Protein AF-L9YA15-F1 (afdb_monomer)

pLDDT: mean 85.94, std 14.83, range [35.97, 97.94]

InterPro domains:
  IPR006015 Universal stress protein A family [PR01438] (73-85)
  IPR006015 Universal stress protein A family [PR01438] (91-113)
  IPR006016 UspA [PF00582] (3-113)
  IPR014729 Rossmann-like alpha/beta/alpha sandwich fold [G3DSA:3.40.50.620] (1-114)

Structure (mmCIF, N/CA/C/O backbone):
data_AF-L9YA15-F1
#
_entry.id   AF-L9YA15-F1
#
loop_
_atom_site.group_PDB
_atom_site.id
_atom_site.type_symbol
_atom_site.label_atom_id
_atom_site.label_alt_id
_atom_site.label_comp_id
_atom_site.label_asym_id
_atom_site.label_entity_id
_atom_site.label_seq_id
_atom_site.pdbx_PDB_ins_code
_atom_site.Cartn_x
_atom_site.Cartn_y
_atom_site.Cartn_z
_atom_site.occupancy
_atom_site.B_iso_or_equiv
_atom_site.auth_seq_id
_atom_site.auth_comp_id
_atom_site.auth_asym_id
_atom_site.auth_atom_id
_atom_site.pdbx_PDB_model_num
ATOM 1 N N . ALA A 1 1 ? -8.034 5.013 12.949 1.00 58.28 1 ALA A N 1
ATOM 2 C CA . ALA A 1 1 ? -6.860 4.541 13.696 1.00 58.28 1 ALA A CA 1
ATOM 3 C C . ALA A 1 1 ? -6.823 5.054 15.133 1.00 58.28 1 ALA A C 1
ATOM 5 O O . ALA A 1 1 ? -6.941 4.240 16.035 1.00 58.28 1 ALA A O 1
ATOM 6 N N . SER A 1 2 ? -6.806 6.370 15.380 1.00 53.69 2 SER A N 1
ATOM 7 C CA . SER A 1 2 ? -6.802 6.918 16.755 1.00 53.69 2 SER A CA 1
ATOM 8 C C . SER A 1 2 ? -8.020 6.535 17.617 1.00 53.69 2 SER A C 1
ATOM 10 O O . SER A 1 2 ? -7.911 6.454 18.832 1.00 53.69 2 SER A O 1
ATOM 12 N N . ARG A 1 3 ? -9.178 6.243 17.003 1.00 59.00 3 ARG A N 1
ATOM 13 C CA . ARG A 1 3 ? -10.383 5.727 17.690 1.00 59.00 3 ARG A CA 1
ATOM 14 C C . ARG A 1 3 ? -10.371 4.222 18.001 1.00 59.00 3 ARG A C 1
ATOM 16 O O . ARG A 1 3 ? -11.274 3.775 18.695 1.00 59.00 3 ARG A O 1
ATOM 23 N N . LEU A 1 4 ? -9.431 3.458 17.441 1.00 60.81 4 LEU A N 1
ATOM 24 C CA . LEU A 1 4 ? -9.414 1.987 17.482 1.00 60.81 4 LEU A CA 1
ATOM 25 C C . LEU A 1 4 ? -8.085 1.417 18.010 1.00 60.81 4 LEU A C 1
ATOM 27 O O . LEU A 1 4 ? -7.860 0.226 17.860 1.00 60.81 4 LEU A O 1
ATOM 31 N N . GLU A 1 5 ? -7.192 2.256 18.553 1.00 68.56 5 GLU A N 1
ATOM 32 C CA . GLU A 1 5 ? -5.829 1.862 18.973 1.00 68.56 5 GLU A CA 1
ATOM 33 C C . GLU A 1 5 ? -5.044 1.075 17.900 1.00 68.56 5 GLU A C 1
ATOM 35 O O . GLU A 1 5 ? -4.184 0.260 18.208 1.00 68.56 5 GLU A O 1
ATOM 40 N N . SER A 1 6 ? -5.331 1.316 16.616 1.00 74.81 6 SER A N 1
ATOM 41 C CA . SER A 1 6 ? -4.758 0.536 15.514 1.00 74.81 6 SER A CA 1
ATOM 42 C C . SER A 1 6 ? -3.448 1.145 15.005 1.00 74.81 6 SER A C 1
ATOM 44 O O . SER A 1 6 ? -3.380 2.360 14.782 1.00 74.81 6 SER A O 1
ATOM 46 N N . SER A 1 7 ? -2.455 0.309 14.710 1.00 86.19 7 SER A N 1
ATOM 47 C CA . SER A 1 7 ? -1.277 0.683 13.919 1.00 86.19 7 SER A CA 1
ATOM 48 C C . SER A 1 7 ? -1.600 0.688 12.421 1.00 86.19 7 SER A C 1
ATOM 50 O O . SER A 1 7 ? -2.471 -0.043 11.952 1.00 86.19 7 SER A O 1
ATOM 52 N N . ILE A 1 8 ? -0.913 1.534 11.651 1.00 94.25 8 ILE A N 1
ATOM 53 C CA . ILE A 1 8 ? -0.943 1.492 10.184 1.00 94.25 8 ILE A CA 1
ATOM 54 C C . ILE A 1 8 ? 0.397 0.961 9.689 1.00 94.25 8 ILE A C 1
ATOM 56 O O . ILE A 1 8 ? 1.443 1.464 10.092 1.00 94.25 8 ILE A O 1
ATOM 60 N N . HIS A 1 9 ? 0.352 -0.002 8.773 1.00 96.31 9 HIS A N 1
ATOM 61 C CA . HIS A 1 9 ? 1.513 -0.459 8.018 1.00 96.31 9 HIS A CA 1
ATOM 62 C C . HIS A 1 9 ? 1.457 0.157 6.620 1.00 96.31 9 HIS A C 1
ATOM 64 O O . HIS A 1 9 ? 0.576 -0.165 5.823 1.00 96.31 9 HIS A O 1
ATOM 70 N N . ALA A 1 10 ? 2.375 1.075 6.322 1.00 97.06 10 ALA A N 1
ATOM 71 C CA . ALA A 1 10 ? 2.565 1.599 4.978 1.00 97.06 10 ALA A CA 1
ATOM 72 C C . ALA A 1 10 ? 3.540 0.690 4.217 1.00 97.06 10 ALA A C 1
ATOM 74 O O . ALA A 1 10 ? 4.667 0.470 4.659 1.00 97.06 10 ALA A O 1
ATOM 75 N N . LEU A 1 11 ? 3.111 0.175 3.066 1.00 97.62 11 LEU A N 1
ATOM 76 C CA . LEU A 1 11 ? 3.886 -0.762 2.257 1.00 97.62 11 LEU A CA 1
ATOM 77 C C . LEU A 1 11 ? 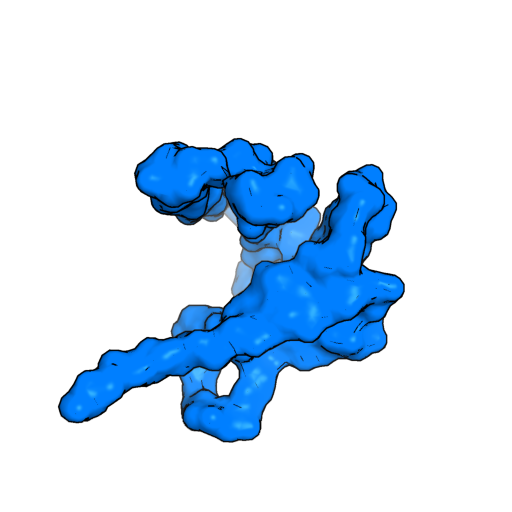4.187 -0.162 0.882 1.00 97.62 11 LEU A C 1
ATOM 79 O O . LEU A 1 11 ? 3.284 0.340 0.210 1.00 97.62 11 LEU A O 1
ATOM 83 N N . TYR A 1 12 ? 5.443 -0.251 0.446 1.00 96.69 12 TYR A N 1
ATOM 84 C CA . TYR A 1 12 ? 5.860 0.0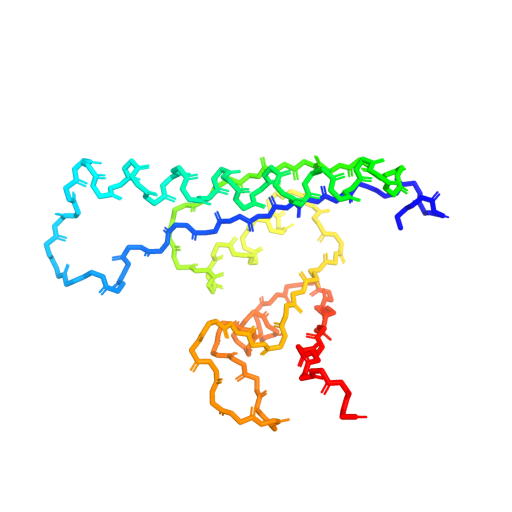99 -0.910 1.00 96.69 12 TYR A CA 1
ATOM 85 C C . TYR A 1 12 ? 6.532 -1.100 -1.582 1.00 96.69 12 TYR A C 1
ATOM 87 O O . TYR A 1 12 ? 7.537 -1.609 -1.093 1.00 96.69 12 TYR A O 1
ATOM 95 N N . SER A 1 13 ? 5.986 -1.538 -2.717 1.00 95.19 13 SER A N 1
ATOM 96 C CA . SER A 1 13 ? 6.569 -2.606 -3.533 1.00 95.19 13 SER A CA 1
ATOM 97 C C . SER A 1 13 ? 7.482 -2.011 -4.608 1.00 95.19 13 SER A C 1
ATOM 99 O O . SER A 1 13 ? 7.085 -1.137 -5.384 1.00 95.19 13 SER A O 1
ATOM 101 N N . ILE A 1 14 ? 8.723 -2.490 -4.632 1.00 93.44 14 ILE A N 1
ATOM 102 C CA . ILE A 1 14 ? 9.708 -2.250 -5.678 1.00 93.44 14 ILE A CA 1
ATOM 103 C C . ILE A 1 14 ? 9.523 -3.359 -6.711 1.00 93.44 14 ILE A C 1
ATOM 105 O O . ILE A 1 14 ? 10.045 -4.466 -6.573 1.00 93.44 14 ILE A O 1
ATOM 109 N N . ASP A 1 15 ? 8.718 -3.059 -7.725 1.00 88.88 15 ASP A N 1
ATOM 110 C CA . ASP A 1 15 ? 8.449 -3.975 -8.826 1.00 88.88 15 ASP A CA 1
ATOM 111 C C . ASP A 1 15 ? 9.418 -3.711 -9.981 1.00 88.88 15 ASP A C 1
ATOM 113 O O . ASP A 1 15 ? 9.330 -2.686 -10.664 1.00 88.88 15 ASP A O 1
ATOM 117 N N . THR A 1 16 ? 10.356 -4.634 -10.177 1.00 80.56 16 THR A N 1
ATOM 118 C CA . THR A 1 16 ? 11.329 -4.609 -11.275 1.00 80.56 16 THR A CA 1
ATOM 119 C C . THR A 1 16 ? 10.888 -5.444 -12.473 1.00 80.56 16 THR A C 1
ATOM 121 O O . THR A 1 16 ? 11.551 -5.389 -13.498 1.00 80.56 16 THR A O 1
ATOM 124 N N . ALA A 1 17 ? 9.758 -6.160 -12.399 1.00 75.62 17 ALA A N 1
ATOM 125 C CA . ALA A 1 17 ? 9.229 -6.931 -13.526 1.00 75.62 17 ALA A CA 1
ATOM 126 C C . ALA A 1 17 ? 8.886 -6.103 -14.786 1.00 75.62 17 ALA A C 1
ATOM 128 O O . ALA A 1 17 ? 8.888 -6.675 -15.872 1.00 75.62 17 ALA A O 1
ATOM 129 N N . PRO A 1 18 ? 8.570 -4.791 -14.701 1.00 67.19 18 PRO A N 1
ATOM 130 C CA . PRO A 1 18 ? 8.410 -3.946 -15.887 1.00 67.19 18 PRO A CA 1
ATOM 131 C C . PRO A 1 18 ? 9.720 -3.615 -16.611 1.00 67.19 18 PRO A C 1
ATOM 133 O O . PRO A 1 18 ? 9.677 -2.984 -17.665 1.00 67.19 18 PRO A O 1
ATOM 136 N N . LEU A 1 19 ? 10.866 -3.952 -16.023 1.00 65.56 19 LEU A N 1
ATOM 137 C CA . LEU A 1 19 ? 12.154 -3.894 -16.695 1.00 65.56 19 LEU A CA 1
ATOM 138 C C . LEU A 1 19 ? 12.276 -5.202 -17.488 1.00 65.56 19 LEU A C 1
ATOM 140 O O . LE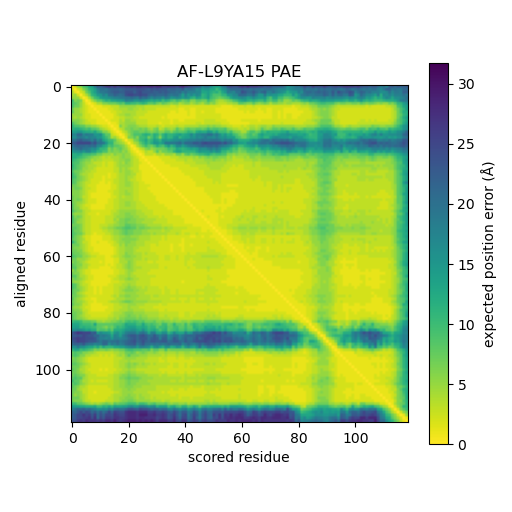U A 1 19 ? 11.92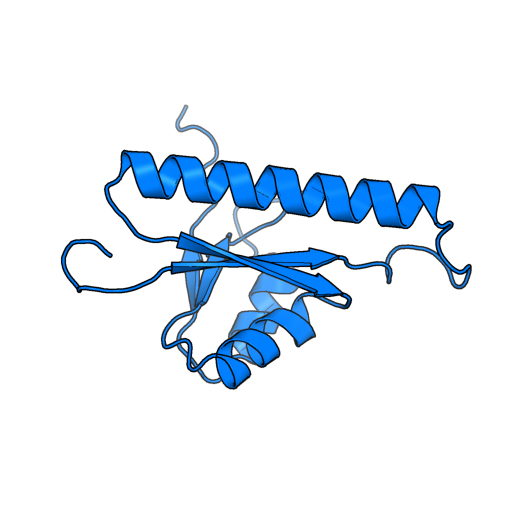1 -6.258 -16.967 1.00 65.56 19 LEU A O 1
ATOM 144 N N . ASP A 1 20 ? 12.703 -5.134 -18.750 1.00 62.72 20 ASP A N 1
ATOM 145 C CA . ASP A 1 20 ? 12.959 -6.329 -19.569 1.00 62.72 20 ASP A CA 1
ATOM 146 C C . ASP A 1 20 ? 13.936 -7.294 -18.848 1.00 62.72 20 ASP A C 1
ATOM 148 O O . ASP A 1 20 ? 14.507 -6.931 -17.824 1.00 62.72 20 ASP A O 1
ATOM 152 N N . ASP A 1 21 ? 14.172 -8.508 -19.371 1.00 62.62 21 ASP A N 1
ATOM 153 C CA . ASP A 1 21 ? 15.014 -9.587 -18.777 1.00 62.62 21 ASP A CA 1
ATOM 154 C C . ASP A 1 21 ? 16.481 -9.199 -18.414 1.00 62.62 21 ASP A C 1
ATOM 156 O O . ASP A 1 21 ? 17.303 -10.037 -18.028 1.00 62.62 21 ASP A O 1
ATOM 160 N N . GLU A 1 22 ? 16.841 -7.924 -18.531 1.00 69.75 22 GLU A N 1
ATOM 161 C CA . GLU A 1 22 ? 18.065 -7.334 -18.023 1.00 69.75 22 GLU A CA 1
ATOM 162 C C . GLU A 1 22 ? 17.971 -7.081 -16.515 1.00 69.75 22 GLU A C 1
ATOM 164 O O . GLU A 1 22 ? 17.016 -6.507 -15.987 1.00 69.75 22 GLU A O 1
ATOM 169 N N . ARG A 1 23 ? 19.020 -7.479 -15.790 1.00 73.62 23 ARG A N 1
ATOM 170 C CA . ARG A 1 23 ? 19.124 -7.121 -14.374 1.00 73.62 23 ARG A CA 1
ATOM 171 C C . ARG A 1 23 ? 19.161 -5.594 -14.263 1.00 73.62 23 ARG A C 1
ATOM 173 O O . ARG A 1 23 ? 19.995 -4.988 -14.941 1.00 73.62 23 ARG A O 1
ATOM 180 N N . PRO A 1 24 ? 18.326 -4.980 -13.409 1.00 78.50 24 PRO A N 1
ATOM 181 C CA . PRO A 1 24 ? 18.424 -3.553 -13.155 1.00 78.50 24 PRO A CA 1
ATOM 182 C C . PRO A 1 24 ? 19.832 -3.206 -12.677 1.00 78.50 24 PRO A C 1
ATOM 184 O O . PRO A 1 24 ? 20.448 -3.966 -11.929 1.00 78.50 24 PRO A O 1
ATOM 187 N N . THR A 1 25 ? 20.336 -2.059 -13.123 1.00 85.88 25 THR A N 1
ATOM 188 C CA . THR A 1 25 ? 21.593 -1.518 -12.610 1.00 85.88 25 THR A CA 1
ATOM 189 C C . THR A 1 25 ? 21.443 -1.143 -11.139 1.00 85.88 25 THR A C 1
ATOM 191 O O . THR A 1 25 ? 20.346 -0.796 -10.693 1.00 85.88 25 THR A O 1
ATOM 194 N N . ASP A 1 26 ? 22.553 -1.159 -10.402 1.00 87.44 26 ASP A N 1
ATOM 195 C CA . ASP A 1 26 ? 22.575 -0.761 -8.989 1.00 87.44 26 ASP A CA 1
ATOM 196 C C . ASP A 1 26 ? 22.018 0.665 -8.812 1.00 87.44 26 ASP A C 1
ATOM 198 O O . ASP A 1 26 ? 21.113 0.870 -8.010 1.00 87.44 26 ASP A O 1
ATOM 202 N N . ASP A 1 27 ? 22.422 1.614 -9.667 1.00 88.81 27 ASP A N 1
ATOM 203 C CA . ASP A 1 27 ? 21.896 2.991 -9.667 1.00 88.81 27 ASP A CA 1
ATOM 204 C C . ASP A 1 27 ? 20.364 3.059 -9.838 1.00 88.81 27 ASP A C 1
ATOM 206 O O . ASP A 1 27 ? 19.690 3.913 -9.256 1.00 88.81 27 ASP A O 1
ATOM 210 N N . LEU A 1 28 ? 19.786 2.174 -10.662 1.00 87.25 28 LEU A N 1
ATOM 211 C CA . LEU A 1 28 ? 18.339 2.128 -10.876 1.00 87.25 28 LEU A CA 1
ATOM 212 C C . LEU A 1 28 ? 17.623 1.551 -9.653 1.00 87.25 28 LEU A C 1
ATOM 214 O O . LEU A 1 28 ? 16.571 2.064 -9.268 1.00 87.25 28 LEU A O 1
ATOM 218 N N . LEU A 1 29 ? 18.183 0.505 -9.042 1.00 87.44 29 LEU A N 1
ATOM 219 C CA . LEU A 1 29 ? 17.661 -0.062 -7.800 1.00 87.44 29 LEU A CA 1
ATOM 220 C C . LEU A 1 29 ? 17.690 0.971 -6.672 1.00 87.44 29 LEU A C 1
ATOM 222 O O . LEU A 1 29 ? 16.656 1.200 -6.046 1.00 87.44 29 LEU A O 1
ATOM 226 N N . GLU A 1 30 ? 18.814 1.665 -6.486 1.00 90.94 30 GLU A N 1
ATOM 227 C CA . GLU A 1 30 ? 18.950 2.741 -5.500 1.00 90.94 30 GLU A CA 1
ATOM 228 C C . GLU A 1 30 ? 17.907 3.847 -5.724 1.00 90.94 30 GLU A C 1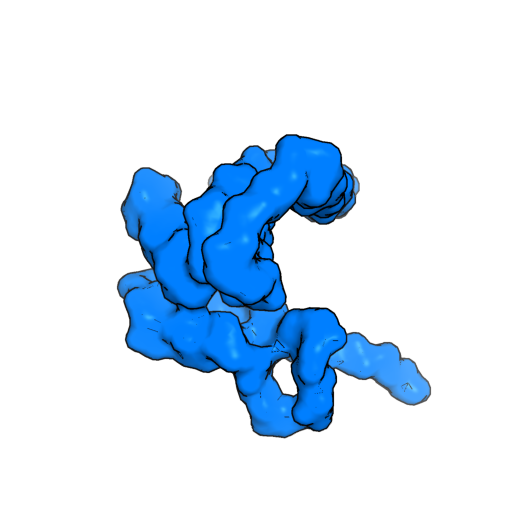
ATOM 230 O O . GLU A 1 30 ? 17.259 4.305 -4.780 1.00 90.94 30 GLU A O 1
ATOM 235 N N . ALA A 1 31 ? 17.669 4.245 -6.978 1.00 91.75 31 ALA A N 1
ATOM 236 C CA . ALA A 1 31 ? 16.648 5.238 -7.301 1.00 91.75 31 ALA A CA 1
ATOM 237 C C . ALA A 1 31 ? 15.220 4.759 -6.968 1.00 91.75 31 ALA A C 1
ATOM 239 O O . ALA A 1 31 ? 14.389 5.548 -6.502 1.00 91.75 31 ALA A O 1
ATOM 240 N N . LEU A 1 32 ? 14.908 3.478 -7.196 1.00 91.88 32 LEU A N 1
ATOM 241 C CA . LEU A 1 32 ? 13.609 2.892 -6.850 1.00 91.88 32 LEU A CA 1
ATOM 242 C C . LEU A 1 32 ? 13.414 2.780 -5.333 1.00 91.88 32 LEU A C 1
ATOM 244 O O . LEU A 1 32 ? 12.329 3.095 -4.836 1.00 91.88 32 LEU A O 1
ATOM 248 N N . GLU A 1 33 ? 14.455 2.382 -4.603 1.00 91.75 33 GLU A N 1
ATOM 249 C CA . GLU A 1 33 ? 14.465 2.334 -3.139 1.00 91.75 33 GLU A CA 1
ATOM 250 C C . GLU A 1 33 ? 14.273 3.725 -2.536 1.00 91.75 33 GLU A C 1
ATOM 252 O O . GLU A 1 33 ? 13.407 3.918 -1.678 1.00 91.75 33 GLU A O 1
ATOM 257 N N . GLN A 1 34 ? 15.013 4.717 -3.034 1.00 95.25 34 GLN A N 1
ATOM 258 C CA . GLN A 1 34 ? 14.905 6.102 -2.589 1.00 95.25 34 GLN A CA 1
ATOM 259 C C . GLN A 1 34 ? 13.494 6.655 -2.825 1.00 95.25 34 GLN A C 1
ATOM 261 O O . GLN A 1 34 ? 12.904 7.264 -1.931 1.00 95.25 34 GLN A O 1
ATOM 266 N N . ARG A 1 35 ? 12.894 6.363 -3.984 1.00 94.75 35 ARG A N 1
ATOM 267 C CA . ARG A 1 35 ? 11.501 6.725 -4.273 1.00 94.75 35 ARG A CA 1
ATOM 268 C C . ARG A 1 35 ? 10.516 6.068 -3.302 1.00 94.75 35 ARG A C 1
ATOM 270 O O . ARG A 1 35 ? 9.556 6.710 -2.873 1.00 94.75 35 ARG A O 1
ATOM 277 N N . GLY A 1 36 ? 10.729 4.794 -2.975 1.00 95.56 36 GLY A N 1
ATOM 278 C CA . GLY A 1 36 ? 9.919 4.078 -1.992 1.00 95.56 36 GLY A CA 1
ATOM 279 C C . GLY A 1 36 ? 10.014 4.713 -0.608 1.00 95.56 36 GLY A C 1
ATOM 280 O O . GLY A 1 36 ? 8.992 4.959 0.031 1.00 95.56 36 GLY A O 1
ATOM 281 N N . LYS A 1 37 ? 11.229 5.066 -0.183 1.00 96.06 37 LYS A N 1
ATOM 282 C CA . LYS A 1 37 ? 11.481 5.754 1.085 1.00 96.06 37 LYS A CA 1
ATOM 283 C C . LYS A 1 37 ? 10.765 7.101 1.160 1.00 96.06 37 LYS A C 1
ATOM 285 O O . LYS A 1 37 ? 10.050 7.347 2.124 1.00 96.06 37 LYS A O 1
ATOM 290 N N . GLU A 1 38 ? 10.876 7.929 0.124 1.00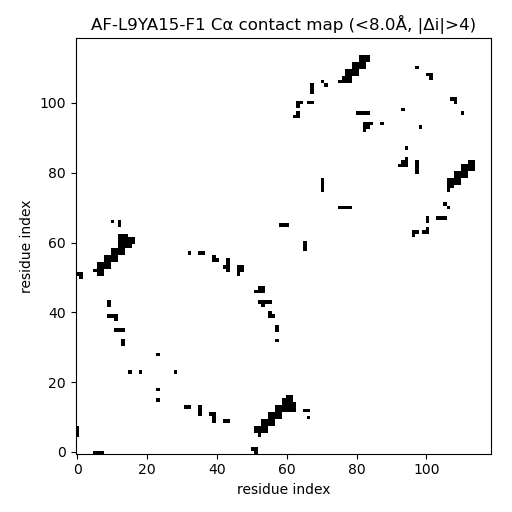 97.62 38 GLU A N 1
ATOM 291 C CA . GLU A 1 38 ? 10.185 9.225 0.056 1.00 97.62 38 GLU A CA 1
ATOM 292 C C . GLU A 1 38 ? 8.662 9.078 0.138 1.00 97.62 38 GLU A C 1
ATOM 294 O O . GLU A 1 38 ? 7.994 9.840 0.840 1.00 97.62 38 GLU A O 1
ATOM 299 N N . ALA A 1 39 ? 8.100 8.077 -0.546 1.00 95.62 39 ALA A N 1
ATOM 300 C CA . ALA A 1 39 ? 6.671 7.795 -0.478 1.00 95.62 39 ALA A CA 1
ATOM 301 C C . ALA A 1 39 ? 6.239 7.376 0.938 1.00 95.62 39 ALA A C 1
ATOM 303 O O . ALA A 1 39 ? 5.223 7.864 1.438 1.00 95.62 39 ALA A O 1
ATOM 304 N N . LEU A 1 40 ? 7.006 6.503 1.595 1.00 97.31 40 LEU A N 1
ATOM 305 C CA . LEU A 1 40 ? 6.726 6.049 2.959 1.00 97.31 40 LEU A CA 1
ATOM 306 C C . LEU A 1 40 ? 6.860 7.184 3.980 1.00 97.31 40 LEU A C 1
ATOM 308 O O . LEU A 1 40 ? 5.994 7.321 4.843 1.00 97.31 40 LEU A O 1
ATOM 312 N N . ASP A 1 41 ? 7.886 8.024 3.859 1.00 97.19 41 ASP A N 1
ATOM 313 C CA . ASP A 1 41 ? 8.095 9.174 4.743 1.00 97.19 41 ASP A CA 1
ATOM 314 C C . ASP A 1 41 ? 6.953 10.193 4.608 1.00 97.19 41 ASP A C 1
ATOM 316 O O . ASP A 1 41 ? 6.450 10.698 5.612 1.00 97.19 41 ASP A O 1
ATOM 320 N N . ALA A 1 42 ? 6.444 10.419 3.392 1.00 96.00 42 ALA A N 1
ATOM 321 C CA . ALA A 1 42 ? 5.268 11.262 3.182 1.00 96.00 42 ALA A CA 1
ATOM 322 C C . ALA A 1 42 ? 4.001 10.701 3.860 1.00 96.00 42 ALA A C 1
ATOM 324 O O . ALA A 1 42 ? 3.189 11.466 4.386 1.00 96.00 42 ALA A O 1
ATOM 325 N N . VAL A 1 43 ? 3.808 9.376 3.861 1.00 95.31 43 VAL A N 1
ATOM 326 C CA . VAL A 1 43 ? 2.674 8.733 4.550 1.00 95.31 43 VAL A CA 1
ATOM 327 C C . VAL A 1 43 ? 2.843 8.805 6.067 1.00 95.31 43 VAL A C 1
ATOM 329 O O . VAL A 1 43 ? 1.875 9.106 6.765 1.00 95.31 43 VAL A O 1
ATOM 332 N N . ARG A 1 44 ? 4.061 8.589 6.578 1.00 95.12 44 ARG A N 1
ATOM 333 C CA . ARG A 1 44 ? 4.375 8.719 8.007 1.00 95.12 44 ARG A CA 1
ATOM 334 C C . ARG A 1 44 ? 4.111 10.130 8.516 1.00 95.12 44 ARG A C 1
ATOM 336 O O . ARG A 1 44 ? 3.379 10.263 9.488 1.00 95.12 44 ARG A O 1
ATOM 343 N N . GLY A 1 45 ? 4.583 11.160 7.811 1.00 95.19 45 GLY A N 1
ATOM 344 C CA . GLY A 1 45 ? 4.329 12.556 8.186 1.00 95.19 45 GLY A CA 1
ATOM 345 C C . GLY A 1 45 ? 2.833 12.881 8.280 1.00 95.19 45 GLY A C 1
ATOM 346 O O . GLY A 1 45 ? 2.377 13.443 9.269 1.00 95.19 45 GLY A O 1
ATOM 347 N N . ARG A 1 46 ? 2.024 12.416 7.315 1.00 93.75 46 ARG A N 1
ATOM 348 C CA . ARG A 1 46 ? 0.554 12.562 7.385 1.00 93.75 46 ARG A CA 1
ATOM 349 C C . ARG A 1 46 ? -0.065 11.807 8.564 1.00 93.75 46 ARG A C 1
ATOM 351 O O . ARG A 1 46 ? -1.076 12.244 9.108 1.00 93.75 46 ARG A O 1
ATOM 358 N N . GLY A 1 47 ? 0.497 10.653 8.916 1.00 91.56 47 GLY A N 1
ATOM 359 C CA . GLY A 1 47 ? 0.100 9.887 10.094 1.00 91.56 47 GLY A CA 1
ATOM 360 C C . GLY A 1 47 ? 0.385 10.642 11.388 1.00 91.56 47 GLY A C 1
ATOM 361 O O . GLY A 1 47 ? -0.508 10.765 12.222 1.00 91.56 47 GLY A O 1
ATOM 362 N N . GLU A 1 48 ? 1.586 11.205 11.516 1.00 90.56 48 GLU A N 1
ATOM 363 C CA . GLU A 1 48 ? 2.010 12.024 12.656 1.00 90.56 48 GLU A CA 1
ATOM 364 C C . GLU A 1 48 ? 1.111 13.251 12.838 1.00 90.56 48 GLU A C 1
ATOM 366 O O . GLU A 1 48 ? 0.580 13.455 13.932 1.00 90.56 48 GLU A O 1
ATOM 371 N N . ASP A 1 49 ? 0.839 13.992 11.759 1.00 93.06 49 ASP A N 1
ATOM 372 C CA . ASP A 1 49 ? -0.081 15.140 11.762 1.00 93.06 49 ASP A CA 1
ATOM 373 C C . ASP A 1 49 ? -1.498 14.753 12.228 1.00 93.06 49 ASP A C 1
ATOM 375 O O . ASP A 1 49 ? -2.212 15.547 12.845 1.00 93.06 49 ASP A O 1
ATOM 379 N N . ALA A 1 50 ? -1.913 13.513 11.953 1.00 89.94 50 ALA A N 1
ATOM 380 C CA . ALA A 1 50 ? -3.199 12.958 12.361 1.00 89.94 50 ALA A CA 1
ATOM 381 C C . ALA A 1 50 ? -3.172 12.261 13.740 1.00 89.94 50 ALA A C 1
ATOM 383 O O . ALA A 1 50 ? -4.207 11.748 14.181 1.00 89.94 50 ALA A O 1
ATOM 384 N N . GLY A 1 51 ? -2.020 12.212 14.420 1.00 89.56 51 GLY A N 1
ATOM 385 C CA . GLY A 1 51 ? -1.840 11.514 15.696 1.00 89.56 51 GLY A CA 1
ATOM 386 C C . GLY A 1 51 ? -1.972 9.990 15.589 1.00 89.56 51 GLY A C 1
ATOM 387 O O . GLY A 1 51 ? -2.513 9.346 16.489 1.00 89.56 51 GLY A O 1
ATOM 388 N N . VAL A 1 52 ? -1.540 9.407 14.469 1.00 90.06 52 VAL A N 1
ATOM 389 C CA . VAL A 1 52 ? -1.623 7.974 14.166 1.00 90.06 52 VAL A CA 1
ATOM 390 C C . VAL A 1 52 ? -0.224 7.394 13.976 1.00 90.06 52 VAL A C 1
ATOM 392 O O . VAL A 1 52 ? 0.571 7.917 13.203 1.00 90.06 52 VAL A O 1
ATOM 395 N N . SER A 1 53 ? 0.059 6.271 14.641 1.00 89.06 53 SER A N 1
ATOM 396 C CA . SER A 1 53 ? 1.317 5.541 14.461 1.00 89.06 53 SER A CA 1
ATOM 397 C C . SER A 1 53 ? 1.344 4.816 13.113 1.00 89.06 53 SER A C 1
ATOM 399 O O . SER A 1 53 ? 0.442 4.028 12.808 1.00 89.06 53 SER A O 1
ATOM 401 N N . VAL A 1 54 ? 2.385 5.078 12.320 1.00 94.50 54 VAL A N 1
ATOM 402 C CA . VAL A 1 54 ? 2.588 4.493 10.990 1.00 94.50 54 VAL A CA 1
ATOM 403 C C . VAL A 1 54 ? 3.967 3.837 10.921 1.00 94.50 54 VAL A C 1
ATOM 405 O O . VAL A 1 54 ? 4.991 4.517 10.995 1.00 94.50 54 VAL A O 1
ATOM 408 N N . SER A 1 55 ? 4.011 2.520 10.726 1.00 94.50 55 SER A N 1
ATOM 409 C CA . SER A 1 55 ? 5.222 1.815 10.301 1.00 94.50 55 SER A CA 1
ATOM 410 C C . SER A 1 55 ? 5.344 1.887 8.776 1.00 94.50 55 SER A C 1
ATOM 412 O O . SER A 1 55 ? 4.360 2.071 8.065 1.00 94.50 55 SER A O 1
ATOM 414 N N . GLY A 1 56 ? 6.566 1.795 8.252 1.00 95.12 56 GLY A N 1
ATOM 415 C CA . GLY A 1 56 ? 6.800 1.824 6.804 1.00 95.12 56 GLY A CA 1
ATOM 416 C C . GLY A 1 56 ? 7.768 0.728 6.400 1.00 95.12 56 GLY A C 1
ATOM 417 O O . GLY A 1 56 ? 8.826 0.624 7.023 1.00 95.12 56 GLY A O 1
ATOM 418 N N . SER A 1 57 ? 7.411 -0.048 5.381 1.00 97.00 57 SER A N 1
ATOM 419 C CA . SER A 1 57 ? 8.182 -1.186 4.883 1.00 97.00 57 SER A CA 1
ATOM 420 C C . SER A 1 57 ? 8.285 -1.142 3.360 1.00 97.00 57 SER A C 1
ATOM 422 O O . SER A 1 57 ? 7.317 -0.825 2.665 1.00 97.00 57 SER A O 1
ATOM 424 N N . THR A 1 58 ? 9.461 -1.485 2.842 1.00 96.69 58 THR A N 1
ATOM 425 C CA . THR A 1 58 ? 9.668 -1.785 1.425 1.00 96.69 58 THR A CA 1
ATOM 426 C C . THR A 1 58 ? 9.718 -3.295 1.223 1.00 96.69 58 THR A C 1
ATOM 428 O O . THR A 1 58 ? 10.222 -4.025 2.075 1.00 96.69 58 THR A O 1
ATOM 431 N N . VAL A 1 59 ? 9.193 -3.758 0.094 1.00 95.25 59 VAL A N 1
ATOM 432 C CA . VAL A 1 59 ? 9.262 -5.154 -0.365 1.00 95.25 59 VAL A CA 1
ATOM 433 C C . VAL A 1 59 ? 9.670 -5.166 -1.831 1.00 95.25 59 VAL A C 1
ATOM 435 O O . VAL A 1 59 ? 9.378 -4.212 -2.553 1.00 95.25 59 VAL A O 1
ATOM 438 N N . THR A 1 60 ? 10.332 -6.225 -2.285 1.00 92.81 60 THR A N 1
ATOM 439 C CA . THR A 1 60 ? 10.791 -6.346 -3.675 1.00 92.81 60 THR A CA 1
ATOM 440 C C . THR A 1 60 ? 10.031 -7.463 -4.362 1.00 92.81 60 THR A C 1
ATOM 442 O O . THR A 1 60 ? 10.051 -8.598 -3.900 1.00 92.81 60 THR A O 1
ATOM 445 N N . GLY A 1 61 ? 9.397 -7.150 -5.489 1.00 91.75 61 GLY A N 1
ATOM 446 C CA . GLY A 1 61 ? 8.585 -8.100 -6.239 1.00 91.75 61 GLY A CA 1
ATOM 447 C C . GLY A 1 61 ? 7.235 -7.529 -6.646 1.00 91.75 61 GLY A C 1
ATOM 448 O O . GLY A 1 61 ? 6.916 -6.368 -6.384 1.00 91.75 61 GLY A O 1
ATOM 449 N N . SER A 1 62 ? 6.435 -8.368 -7.306 1.00 92.69 62 SER A N 1
ATOM 450 C CA . SER A 1 62 ? 5.134 -7.971 -7.842 1.00 92.69 62 SER A CA 1
ATOM 451 C C . SER A 1 62 ? 4.175 -7.568 -6.717 1.00 92.69 62 SER A C 1
ATOM 453 O O . SER A 1 62 ? 3.893 -8.394 -5.845 1.00 92.69 62 SER A O 1
ATOM 455 N N . PRO A 1 63 ? 3.554 -6.377 -6.764 1.00 94.38 63 PRO A N 1
ATOM 456 C CA . PRO A 1 63 ? 2.653 -5.917 -5.709 1.00 94.38 63 PRO A CA 1
ATOM 457 C C . PRO A 1 63 ? 1.440 -6.838 -5.532 1.00 94.38 63 PRO A C 1
ATOM 459 O O . PRO A 1 63 ? 0.904 -6.946 -4.435 1.00 94.38 63 PRO A O 1
ATOM 462 N N . VAL A 1 64 ? 1.031 -7.544 -6.592 1.00 94.69 64 VAL A N 1
ATOM 463 C CA . VAL A 1 64 ? -0.055 -8.534 -6.543 1.00 94.69 64 VAL A CA 1
ATOM 464 C C . VAL A 1 64 ? 0.257 -9.681 -5.581 1.00 94.69 64 VAL A C 1
ATOM 466 O O . VAL A 1 64 ? -0.659 -10.204 -4.958 1.00 94.69 64 VAL A O 1
ATOM 469 N N . ARG A 1 65 ? 1.532 -10.066 -5.458 1.00 94.88 65 ARG A N 1
ATOM 470 C CA . ARG A 1 65 ? 1.982 -11.137 -4.560 1.00 94.88 65 ARG A CA 1
ATOM 471 C C . ARG A 1 65 ? 2.415 -10.591 -3.209 1.00 94.88 65 ARG A C 1
ATOM 473 O O . ARG A 1 65 ? 2.016 -11.129 -2.183 1.00 94.88 65 ARG A O 1
ATOM 480 N N . GLU A 1 66 ? 3.182 -9.505 -3.223 1.00 97.50 66 GLU A N 1
ATOM 481 C CA . GLU A 1 66 ? 3.786 -8.963 -2.008 1.00 97.50 66 GLU A CA 1
ATOM 482 C C . GLU A 1 66 ? 2.749 -8.352 -1.056 1.00 97.50 66 GLU A C 1
ATOM 484 O O . GLU A 1 66 ? 2.908 -8.455 0.154 1.00 97.50 66 GLU A O 1
ATOM 489 N N . ILE A 1 67 ? 1.663 -7.744 -1.559 1.00 97.56 67 ILE A N 1
ATOM 490 C CA . ILE A 1 67 ? 0.651 -7.122 -0.686 1.00 97.56 67 ILE A CA 1
ATOM 491 C C . ILE A 1 67 ? -0.096 -8.175 0.164 1.00 97.56 67 ILE A C 1
ATOM 493 O O . ILE A 1 67 ? -0.107 -8.021 1.388 1.00 97.56 67 ILE A O 1
ATOM 497 N N . PRO A 1 68 ? -0.699 -9.243 -0.407 1.00 97.62 68 PRO A N 1
ATOM 498 C CA . PRO A 1 68 ? -1.337 -10.288 0.399 1.00 97.62 68 PRO A CA 1
ATOM 499 C C . PRO A 1 68 ? -0.348 -11.059 1.283 1.00 97.62 68 PRO A C 1
ATOM 501 O O . PRO A 1 68 ? -0.680 -11.387 2.423 1.00 97.62 68 PRO A O 1
ATOM 504 N N . ALA A 1 69 ? 0.869 -11.318 0.784 1.00 97.44 69 ALA A N 1
ATOM 505 C CA . ALA A 1 69 ? 1.910 -11.993 1.556 1.00 97.44 69 ALA A CA 1
ATOM 506 C C . ALA A 1 69 ? 2.293 -11.179 2.797 1.00 97.44 69 ALA A C 1
ATOM 508 O O . ALA A 1 69 ? 2.205 -11.688 3.910 1.00 97.44 69 ALA A O 1
ATOM 509 N N . TYR A 1 70 ? 2.590 -9.886 2.629 1.00 97.75 70 TYR A N 1
ATOM 510 C CA . TYR A 1 70 ? 2.903 -8.996 3.745 1.00 97.75 70 TYR A CA 1
ATOM 511 C C . TYR A 1 70 ? 1.757 -8.929 4.758 1.00 97.75 70 TYR A C 1
ATOM 513 O O . TYR A 1 70 ? 2.006 -8.959 5.963 1.00 97.75 70 TYR A O 1
ATOM 521 N N . ALA A 1 71 ? 0.507 -8.851 4.286 1.00 97.44 71 ALA A N 1
ATOM 522 C CA . ALA A 1 71 ? -0.654 -8.830 5.169 1.00 97.44 71 ALA A CA 1
ATOM 523 C C . ALA A 1 71 ? -0.746 -10.103 6.025 1.00 97.44 71 ALA A C 1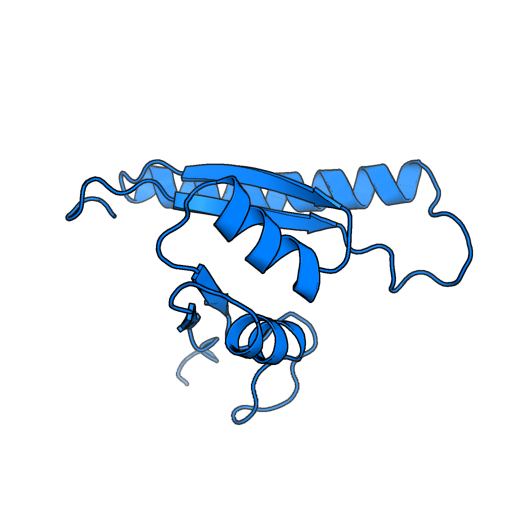
ATOM 525 O O . ALA A 1 71 ? -0.997 -10.014 7.222 1.00 97.44 71 ALA A O 1
ATOM 526 N N . THR A 1 72 ? -0.471 -11.264 5.428 1.00 96.88 72 THR A N 1
ATOM 527 C CA . THR A 1 72 ? -0.451 -12.557 6.126 1.00 96.88 72 THR A CA 1
ATOM 528 C C . THR A 1 72 ? 0.707 -12.647 7.121 1.00 96.88 72 THR A C 1
ATOM 530 O O . THR A 1 72 ? 0.518 -13.064 8.256 1.00 96.88 72 THR A O 1
ATOM 533 N N . GLU A 1 73 ? 1.910 -12.241 6.716 1.00 96.94 73 GLU A N 1
ATOM 534 C CA . GLU A 1 73 ? 3.127 -12.337 7.534 1.00 96.94 73 GLU A CA 1
ATOM 535 C C . GLU A 1 73 ? 3.137 -11.393 8.741 1.00 96.94 73 GLU A C 1
ATOM 537 O O . GLU A 1 73 ? 3.843 -11.649 9.715 1.00 96.94 73 GLU A O 1
ATOM 542 N N . ASN A 1 74 ? 2.388 -10.292 8.665 1.00 95.88 74 ASN A N 1
ATOM 543 C CA . ASN A 1 74 ? 2.348 -9.254 9.696 1.00 95.88 74 ASN A CA 1
ATOM 544 C C . ASN A 1 74 ? 0.994 -9.188 10.415 1.00 95.88 74 ASN A C 1
ATOM 546 O O . ASN A 1 74 ? 0.720 -8.181 11.066 1.00 95.88 74 ASN A O 1
ATOM 550 N N . ASP A 1 75 ? 0.155 -10.222 10.273 1.00 95.12 75 ASP A N 1
ATOM 551 C CA . ASP A 1 75 ? -1.165 -10.319 10.908 1.00 95.12 75 ASP A CA 1
ATOM 552 C C . ASP A 1 75 ? -2.031 -9.056 10.684 1.00 95.12 75 ASP A C 1
ATOM 554 O O . ASP A 1 75 ? -2.658 -8.523 11.598 1.00 95.12 75 ASP A O 1
ATOM 558 N N . VAL A 1 76 ? -2.036 -8.523 9.456 1.00 96.06 76 VAL A N 1
ATOM 559 C CA . VAL A 1 76 ? -2.801 -7.319 9.099 1.00 96.06 76 VAL A CA 1
ATOM 560 C C . VAL A 1 76 ? -4.273 -7.670 8.912 1.00 96.06 76 VAL A C 1
ATOM 562 O O . VAL A 1 76 ? -4.623 -8.392 7.988 1.00 96.06 76 VAL A O 1
ATOM 565 N N . ASP A 1 77 ? -5.157 -7.061 9.702 1.00 95.75 77 ASP A N 1
ATOM 566 C CA . ASP A 1 77 ? -6.600 -7.358 9.671 1.00 95.75 77 ASP A CA 1
ATOM 567 C C . ASP A 1 77 ? -7.374 -6.726 8.494 1.00 95.75 77 ASP A C 1
ATOM 569 O O . ASP A 1 77 ? -8.525 -7.082 8.231 1.00 95.75 77 ASP A O 1
ATOM 573 N N . LEU A 1 78 ? -6.794 -5.726 7.821 1.00 96.50 78 LEU A N 1
ATOM 574 C CA . LEU A 1 78 ? -7.449 -4.956 6.759 1.00 96.50 78 LEU A CA 1
ATOM 575 C C . LEU A 1 78 ? -6.423 -4.370 5.789 1.00 96.50 78 LEU A C 1
ATOM 577 O O . LEU A 1 78 ? -5.551 -3.596 6.186 1.00 96.50 78 LEU A O 1
ATOM 581 N N . ILE A 1 79 ? -6.606 -4.627 4.496 1.00 97.88 79 ILE A N 1
ATOM 582 C CA . ILE A 1 79 ? -5.848 -3.945 3.444 1.00 97.88 79 ILE A CA 1
ATOM 583 C C . ILE A 1 79 ? -6.627 -2.709 2.998 1.00 97.88 79 ILE A C 1
ATOM 585 O O . ILE A 1 79 ? -7.791 -2.797 2.612 1.00 97.88 79 ILE A O 1
ATOM 589 N N . VAL A 1 80 ? -5.975 -1.546 2.998 1.00 95.88 80 VAL A N 1
ATOM 590 C CA . VAL A 1 80 ? -6.521 -0.304 2.434 1.00 95.88 80 VAL A CA 1
ATOM 591 C C . VAL A 1 80 ? -5.691 0.085 1.220 1.00 95.88 80 VAL A C 1
ATOM 593 O O . VAL A 1 80 ? -4.480 0.261 1.329 1.00 95.88 80 VAL A O 1
ATOM 596 N N . MET A 1 81 ? -6.329 0.246 0.061 1.00 93.94 81 MET A N 1
ATOM 597 C CA . MET A 1 81 ? -5.620 0.615 -1.166 1.00 93.94 81 MET A CA 1
ATOM 598 C C . MET A 1 81 ? -6.470 1.459 -2.114 1.00 93.94 81 MET A C 1
ATOM 600 O O . MET A 1 81 ? -7.699 1.468 -2.050 1.00 93.94 81 MET A O 1
ATOM 604 N N . GLY A 1 82 ? -5.806 2.186 -3.013 1.00 90.94 82 GLY A N 1
ATOM 605 C CA . GLY A 1 82 ? -6.482 2.938 -4.066 1.00 90.94 82 GLY A CA 1
ATOM 606 C C . GLY A 1 82 ? -7.169 2.018 -5.079 1.00 90.94 82 GLY A C 1
ATOM 607 O O . GLY A 1 82 ? -6.704 0.916 -5.367 1.00 90.94 82 GLY A O 1
ATOM 608 N N . THR A 1 83 ? -8.264 2.493 -5.664 1.00 89.12 83 THR A N 1
ATOM 609 C CA . THR A 1 83 ? -8.936 1.815 -6.792 1.00 89.12 83 THR A CA 1
ATOM 610 C C . THR A 1 83 ? -8.091 1.806 -8.061 1.00 89.12 83 THR A C 1
ATOM 612 O O . THR A 1 83 ? -8.240 0.900 -8.873 1.00 89.12 83 THR A O 1
ATOM 615 N N . HIS A 1 84 ? -7.194 2.781 -8.226 1.00 86.19 84 HIS A N 1
ATOM 616 C CA . HIS A 1 84 ? -6.305 2.909 -9.375 1.00 86.19 84 HIS A CA 1
ATOM 617 C C . HIS A 1 84 ? -4.918 3.392 -8.959 1.00 86.19 84 HIS A C 1
ATOM 619 O O . HIS A 1 84 ? -4.757 4.094 -7.961 1.00 86.19 84 HIS A O 1
ATOM 625 N N . GLY A 1 85 ? -3.924 3.028 -9.770 1.00 77.00 85 GLY A N 1
ATOM 626 C CA . GLY A 1 85 ? -2.566 3.552 -9.688 1.00 77.00 85 GLY A CA 1
ATOM 627 C C . GLY A 1 85 ? -2.279 4.603 -10.762 1.00 77.00 85 GLY A C 1
ATOM 628 O O . GLY A 1 85 ? -3.176 5.174 -11.374 1.00 77.00 85 GLY A O 1
ATOM 629 N N . ARG A 1 86 ? -0.989 4.811 -11.037 1.00 69.44 86 ARG A N 1
ATOM 630 C CA . ARG A 1 86 ? -0.470 5.861 -11.935 1.00 69.44 86 ARG A CA 1
ATOM 631 C C . ARG A 1 86 ? -0.881 5.727 -13.408 1.00 69.44 86 ARG A C 1
ATOM 633 O O . ARG A 1 86 ? -0.776 6.696 -14.147 1.00 69.44 86 ARG A O 1
ATOM 640 N N . THR A 1 87 ? -1.293 4.537 -13.838 1.00 67.56 87 THR A N 1
ATOM 641 C CA . THR A 1 87 ? -1.571 4.199 -15.245 1.00 67.56 87 THR A CA 1
ATOM 642 C C . THR A 1 87 ? -3.063 4.039 -15.557 1.00 67.56 87 THR A C 1
ATOM 644 O O . THR A 1 87 ? -3.411 3.735 -16.695 1.00 67.56 87 THR A O 1
ATOM 647 N N . GLY A 1 88 ? -3.953 4.204 -14.570 1.00 59.06 88 GLY A N 1
ATOM 648 C CA . GLY A 1 88 ? -5.382 3.910 -14.711 1.00 59.06 88 GLY A CA 1
ATOM 649 C C . GLY A 1 88 ? -6.118 4.895 -15.623 1.00 59.06 88 GLY A C 1
ATOM 650 O O . GLY A 1 88 ? -6.194 6.082 -15.319 1.00 59.06 88 GLY A O 1
ATOM 651 N N . ILE A 1 89 ? -6.686 4.390 -16.723 1.00 55.59 89 ILE A N 1
ATOM 652 C CA . ILE A 1 89 ? -7.511 5.145 -17.673 1.00 55.59 89 ILE A CA 1
ATOM 653 C C . ILE A 1 89 ? -8.988 4.838 -17.375 1.00 55.59 89 ILE A C 1
ATOM 655 O O . ILE A 1 89 ? -9.437 3.713 -17.575 1.00 55.59 89 ILE A O 1
ATOM 659 N N . GLY A 1 90 ? -9.754 5.842 -16.938 1.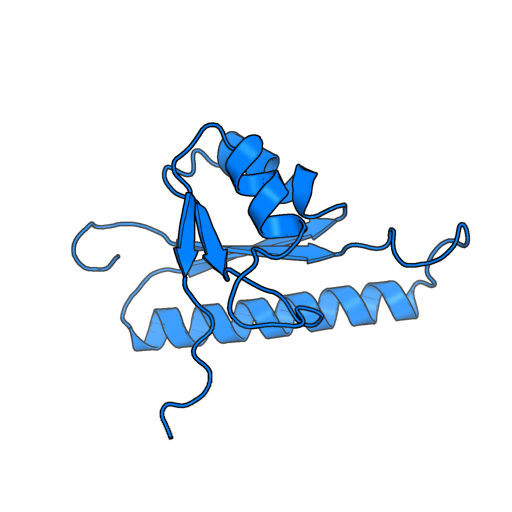00 56.78 90 GLY A N 1
ATOM 660 C CA . GLY A 1 90 ? -11.220 5.783 -16.855 1.00 56.78 90 GLY A CA 1
ATOM 661 C C . GLY A 1 90 ? -11.806 5.676 -15.442 1.00 56.78 90 GLY A C 1
ATOM 662 O O . GLY A 1 90 ? -11.217 5.111 -14.532 1.00 56.78 90 GLY A O 1
ATOM 663 N N . GLN A 1 91 ? -13.006 6.233 -15.268 1.00 56.94 91 GLN A N 1
ATOM 664 C CA . GLN A 1 91 ? -13.688 6.392 -13.973 1.00 56.94 91 GLN A CA 1
ATOM 665 C C . GLN A 1 91 ? -14.419 5.128 -13.467 1.00 56.94 91 GLN A C 1
ATOM 667 O O . GLN A 1 91 ? -15.078 5.191 -12.434 1.00 56.94 91 GLN A O 1
ATOM 672 N N . TRP A 1 92 ? -14.337 3.995 -14.181 1.00 60.00 92 TRP A N 1
ATOM 673 C CA . TRP A 1 92 ? -15.274 2.871 -14.003 1.00 60.00 92 TRP A CA 1
ATOM 674 C C . TRP A 1 92 ? -14.649 1.484 -13.789 1.00 60.00 92 TRP A C 1
ATOM 676 O O . TRP A 1 92 ? -15.397 0.530 -13.590 1.00 60.00 92 TRP A O 1
ATOM 686 N N . PHE A 1 93 ? -13.322 1.337 -13.811 1.00 71.75 93 PHE A N 1
ATOM 687 C CA . PHE A 1 93 ? -12.674 0.029 -13.621 1.00 71.75 93 PHE A CA 1
ATOM 688 C C . PHE A 1 93 ? -11.899 -0.035 -12.301 1.00 71.75 93 PHE A C 1
ATOM 690 O O . PHE A 1 93 ? -11.838 0.945 -11.576 1.00 71.75 93 PHE A O 1
ATOM 697 N N . LEU A 1 94 ? -11.391 -1.203 -11.914 1.00 82.00 94 LEU A N 1
ATOM 698 C CA . LEU A 1 94 ? -10.345 -1.294 -10.893 1.00 82.00 94 LEU A CA 1
ATOM 699 C C . LEU A 1 94 ? -9.003 -1.392 -11.619 1.00 82.00 94 LEU A C 1
ATOM 701 O O . LEU A 1 94 ? -8.912 -1.986 -12.693 1.00 82.00 94 LEU A O 1
ATOM 705 N N . GLY A 1 95 ? -7.947 -0.828 -11.038 1.00 86.12 95 GLY A N 1
ATOM 706 C CA . GLY A 1 95 ? -6.585 -1.069 -11.498 1.00 86.12 95 GLY A CA 1
ATOM 707 C C . GLY A 1 95 ? -6.219 -2.548 -11.360 1.00 86.12 95 GLY A C 1
ATOM 708 O O . GLY A 1 95 ? -6.673 -3.219 -10.433 1.00 86.12 95 GLY A O 1
ATOM 709 N N . SER A 1 96 ? -5.355 -3.045 -12.249 1.00 89.50 96 SER A N 1
ATOM 710 C CA . SER A 1 96 ? -4.969 -4.464 -12.305 1.00 89.50 96 SER A CA 1
ATOM 711 C C . SER A 1 96 ? -4.451 -5.001 -10.969 1.00 89.50 96 SER A C 1
ATOM 713 O O . SER A 1 96 ? -4.803 -6.110 -10.575 1.00 89.50 96 SER A O 1
ATOM 715 N N . VAL A 1 97 ? -3.653 -4.216 -10.241 1.00 92.50 97 VAL A N 1
ATOM 716 C CA . VAL A 1 97 ? -3.146 -4.605 -8.917 1.00 92.50 97 VAL A CA 1
ATOM 717 C C . VAL A 1 97 ? -4.293 -4.732 -7.918 1.00 92.50 97 VAL A C 1
ATOM 719 O O . VAL A 1 97 ? -4.420 -5.766 -7.274 1.00 92.50 97 VAL A O 1
ATOM 722 N N . THR A 1 98 ? -5.161 -3.722 -7.829 1.00 93.38 98 THR A N 1
ATOM 723 C CA . THR A 1 98 ? -6.309 -3.715 -6.914 1.00 93.38 98 THR A CA 1
ATOM 724 C C . THR A 1 98 ? -7.257 -4.874 -7.188 1.00 93.38 98 THR A C 1
ATOM 726 O O . THR A 1 98 ? -7.633 -5.579 -6.259 1.00 93.38 98 THR A O 1
ATOM 729 N N . GLU A 1 99 ? -7.599 -5.126 -8.455 1.00 93.12 99 GLU A N 1
ATOM 730 C CA . GLU A 1 99 ? -8.450 -6.259 -8.835 1.00 93.12 99 GLU A CA 1
ATOM 731 C C . GLU A 1 99 ? -7.850 -7.596 -8.382 1.00 93.12 99 GLU A C 1
ATOM 733 O O . GLU A 1 99 ? -8.555 -8.440 -7.828 1.00 93.12 99 GLU A O 1
ATOM 738 N N . ASN A 1 100 ? -6.546 -7.793 -8.592 1.00 95.19 100 ASN A N 1
ATOM 739 C CA . ASN A 1 100 ? -5.885 -9.034 -8.205 1.00 95.19 100 ASN A CA 1
ATOM 740 C C . ASN A 1 100 ? -5.770 -9.188 -6.683 1.00 95.19 100 ASN A C 1
ATOM 742 O O . ASN A 1 100 ? -6.037 -10.277 -6.183 1.00 95.19 100 ASN A O 1
ATOM 746 N N . VAL A 1 101 ? -5.436 -8.122 -5.950 1.00 96.69 101 VAL A N 1
ATOM 747 C CA . VAL A 1 101 ? -5.361 -8.155 -4.479 1.00 96.69 101 VAL A CA 1
ATOM 748 C C . VAL A 1 101 ? -6.732 -8.467 -3.879 1.00 96.69 101 VAL A C 1
ATOM 750 O O . VAL A 1 101 ? -6.829 -9.355 -3.042 1.00 96.69 101 VAL A O 1
ATOM 753 N N . VAL A 1 102 ? -7.808 -7.833 -4.358 1.00 95.88 102 VAL A N 1
ATOM 754 C CA . VAL A 1 102 ? -9.186 -8.126 -3.909 1.00 95.88 102 VAL A CA 1
ATOM 755 C C . VAL A 1 102 ? -9.558 -9.598 -4.110 1.00 95.88 102 VAL A C 1
ATOM 757 O O . VAL A 1 102 ? -10.292 -10.159 -3.303 1.00 95.88 102 VAL A O 1
ATOM 760 N N . ARG A 1 103 ? -9.070 -10.237 -5.180 1.00 94.81 103 ARG A N 1
ATOM 761 C CA . ARG A 1 103 ? -9.341 -11.656 -5.457 1.00 94.81 103 ARG A CA 1
ATOM 762 C C . ARG A 1 103 ? -8.521 -12.627 -4.610 1.00 94.81 103 ARG A C 1
ATOM 764 O O . ARG A 1 103 ? -8.934 -13.776 -4.494 1.00 94.81 103 ARG A O 1
ATOM 771 N N . GLN A 1 104 ? -7.356 -12.209 -4.122 1.00 95.50 104 GLN A N 1
ATOM 772 C CA . GLN A 1 104 ? -6.358 -13.100 -3.519 1.00 95.50 104 GLN A CA 1
ATOM 773 C C . GLN A 1 104 ? -6.162 -12.878 -2.017 1.00 95.50 104 GLN A C 1
ATOM 775 O O . GLN A 1 104 ? -5.606 -13.749 -1.363 1.00 95.50 104 GLN A O 1
ATOM 780 N N . ALA A 1 105 ? -6.567 -11.730 -1.475 1.00 96.38 105 ALA A N 1
ATOM 781 C CA . ALA A 1 105 ? -6.384 -11.423 -0.064 1.00 96.38 105 ALA A CA 1
ATOM 782 C C . ALA A 1 105 ? -7.289 -12.284 0.830 1.00 96.38 105 ALA A C 1
ATOM 784 O O . ALA A 1 105 ? -8.494 -12.380 0.598 1.00 96.38 105 ALA A O 1
ATOM 785 N N . ASP A 1 106 ? -6.709 -12.827 1.900 1.00 96.50 106 ASP A N 1
ATOM 786 C CA . ASP A 1 106 ? -7.438 -13.565 2.941 1.00 96.50 106 ASP A CA 1
ATOM 787 C C . ASP A 1 106 ? -8.151 -12.640 3.947 1.00 96.50 106 ASP A C 1
ATOM 789 O O . ASP A 1 106 ? -8.961 -13.086 4.760 1.00 96.50 106 ASP A O 1
ATOM 793 N N . VAL A 1 107 ? -7.877 -11.334 3.876 1.00 97.56 107 VAL A N 1
ATOM 794 C CA . VAL A 1 107 ? -8.440 -10.291 4.744 1.00 97.56 107 VAL A CA 1
ATOM 795 C C . VAL A 1 107 ? -9.265 -9.293 3.930 1.00 97.56 107 VAL A C 1
ATOM 797 O O . VAL A 1 107 ? -9.045 -9.150 2.722 1.00 97.56 107 VAL A O 1
ATOM 800 N N . PRO A 1 108 ? -10.220 -8.572 4.551 1.00 97.94 108 PRO A N 1
ATOM 801 C CA . PRO A 1 108 ? -10.992 -7.554 3.851 1.00 97.94 108 PRO A CA 1
ATOM 802 C C . PRO A 1 108 ? -10.099 -6.531 3.133 1.00 97.94 108 PRO A C 1
ATOM 804 O O . PRO A 1 108 ? -9.045 -6.133 3.633 1.00 97.94 108 PRO A O 1
ATOM 807 N N . VAL A 1 109 ? -10.559 -6.064 1.969 1.00 97.44 109 VAL A N 1
ATOM 808 C CA . VAL A 1 109 ? -9.882 -5.023 1.184 1.00 97.44 109 VAL A CA 1
ATOM 809 C C . VAL A 1 109 ? -10.798 -3.810 1.048 1.00 97.44 109 VAL A C 1
ATOM 811 O O . VAL A 1 109 ? -11.847 -3.869 0.404 1.00 97.44 109 VAL A O 1
ATOM 814 N N . PHE A 1 110 ? -10.398 -2.688 1.640 1.00 96.00 110 PHE A N 1
ATOM 815 C CA . PHE A 1 110 ? -11.096 -1.412 1.532 1.00 96.00 110 PHE A CA 1
ATOM 816 C C . PHE A 1 110 ? -10.510 -0.579 0.389 1.00 96.00 110 PHE A C 1
ATOM 818 O O . PHE A 1 110 ? -9.418 -0.012 0.489 1.00 96.00 110 PHE A O 1
ATOM 825 N N . CYS A 1 111 ? -11.255 -0.510 -0.714 1.00 93.06 111 CYS A N 1
ATOM 826 C CA . CYS A 1 111 ? -10.853 0.225 -1.908 1.00 93.06 111 CYS A CA 1
ATOM 827 C C . CYS A 1 111 ? -11.280 1.695 -1.822 1.00 93.06 111 CYS A C 1
ATOM 829 O O . CYS A 1 111 ? -12.470 1.998 -1.731 1.00 93.06 111 CYS A O 1
ATOM 831 N N . VAL A 1 112 ? -10.315 2.611 -1.914 1.00 90.88 112 VAL A N 1
ATOM 832 C CA . VAL A 1 112 ? -10.553 4.059 -1.888 1.00 90.88 112 VAL A CA 1
ATOM 833 C C . VAL A 1 112 ? -10.594 4.602 -3.325 1.00 90.88 112 VAL A C 1
ATOM 835 O O . VAL A 1 112 ? -9.602 4.472 -4.058 1.00 90.88 112 VAL A O 1
ATOM 838 N N . PRO A 1 113 ? -11.715 5.195 -3.780 1.00 84.75 113 PRO A N 1
ATOM 839 C CA . PRO A 1 113 ? -11.775 5.890 -5.061 1.00 84.75 113 PRO A CA 1
ATOM 840 C C . PRO A 1 113 ? -10.711 6.982 -5.128 1.00 84.75 113 PRO A C 1
ATOM 842 O O . PRO A 1 113 ? -10.554 7.757 -4.185 1.00 84.75 113 PRO A O 1
ATOM 845 N N . VAL A 1 114 ? -9.982 7.054 -6.239 1.00 73.12 114 VAL A N 1
ATOM 846 C CA . VAL A 1 114 ? -9.111 8.204 -6.484 1.00 73.12 114 VAL A CA 1
ATOM 847 C C . VAL A 1 114 ? -10.032 9.321 -6.954 1.00 73.12 114 VAL A C 1
ATOM 849 O O . VAL A 1 114 ? -10.564 9.253 -8.061 1.00 73.12 114 VAL A O 1
ATOM 852 N N . SER A 1 115 ? -10.314 10.296 -6.095 1.00 62.69 115 SER A N 1
ATOM 853 C CA . SER A 1 115 ? -11.114 11.446 -6.499 1.00 62.69 115 SER A CA 1
ATOM 854 C C . SER A 1 115 ? -10.386 12.158 -7.640 1.00 62.69 115 SER A C 1
ATOM 856 O O . SER A 1 115 ? -9.275 12.652 -7.448 1.00 62.69 115 SER A O 1
ATOM 858 N N . ALA A 1 116 ? -11.009 12.241 -8.819 1.00 50.59 116 ALA A N 1
ATOM 859 C CA . ALA A 1 116 ? -10.820 13.442 -9.618 1.00 50.59 116 ALA A CA 1
ATOM 860 C C . ALA A 1 116 ? -11.274 14.600 -8.726 1.00 50.59 116 ALA A C 1
ATOM 862 O O . ALA A 1 116 ? -12.274 14.460 -8.015 1.00 50.59 116 ALA A O 1
ATOM 863 N N . GLU A 1 117 ? -10.520 15.691 -8.705 1.00 42.47 117 GLU A N 1
ATOM 864 C CA . GLU A 1 117 ? -10.973 16.936 -8.094 1.00 42.47 117 GLU A CA 1
ATOM 865 C C . GLU A 1 117 ? -12.452 17.147 -8.455 1.00 42.47 117 GLU A C 1
ATOM 867 O O . GLU A 1 117 ? -12.838 17.012 -9.621 1.00 42.47 117 GLU A O 1
ATOM 872 N N . HIS A 1 118 ? -13.302 17.363 -7.447 1.00 35.97 118 HIS A N 1
ATOM 873 C CA . HIS A 1 118 ? -14.668 17.792 -7.716 1.00 35.97 118 HIS A CA 1
ATOM 874 C C . HIS A 1 118 ? -14.574 19.096 -8.531 1.00 35.97 118 HIS A C 1
ATOM 876 O O . HIS A 1 118 ? -13.852 19.989 -8.084 1.00 35.97 118 HIS A O 1
ATOM 882 N N . PRO A 1 119 ? -15.224 19.200 -9.706 1.00 37.28 119 PRO A N 1
ATOM 883 C CA . PRO A 1 119 ? -15.280 20.456 -10.448 1.00 37.28 119 PRO A CA 1
ATOM 884 C C . PRO A 1 119 ? -15.963 21.566 -9.642 1.00 37.28 119 PRO A C 1
ATOM 886 O O . PRO A 1 119 ? -16.830 21.242 -8.794 1.00 37.28 119 PRO A O 1
#

Radius of gyration: 15.38 Å; Cα contacts (8 Å, |Δi|>4): 150; chains: 1; bounding box: 38×34×38 Å

Nearest PDB structures (foldseek):
  1mjh-assembly1_B  TM=8.868E-01  e=6.363E-07  Methanocaldococcus jannaschii
  1mjh-assembly1_A  TM=8.976E-01  e=1.356E-06  Methanocaldococcus jannaschii
  3hgm-assembly2_D  TM=8.620E-01  e=2.794E-05  Halomonas elongata
  5ahw-assembly2_D  TM=7.640E-01  e=4.765E-04  Mycolicibacterium smegmatis MC2 155
  2dum-assembly2_C  TM=6.999E-01  e=2.100E-04  Pyrococcus horikoshii OT3

Mean predicted aligned error: 6.43 Å

Organism: Natronobacterium gregoryi (strain ATCC 43098 / DSM 3393 / CCM 3738 / CIP 104747 / IAM 13177 / JCM 8860 / NBRC 102187 / NCIMB 2189 / SP2) (NCBI:txid797304)

Solvent-accessible surface area (backbone atoms only — not comparable to full-atom values): 7249 Å² total; per-residue (Å²): 81,75,9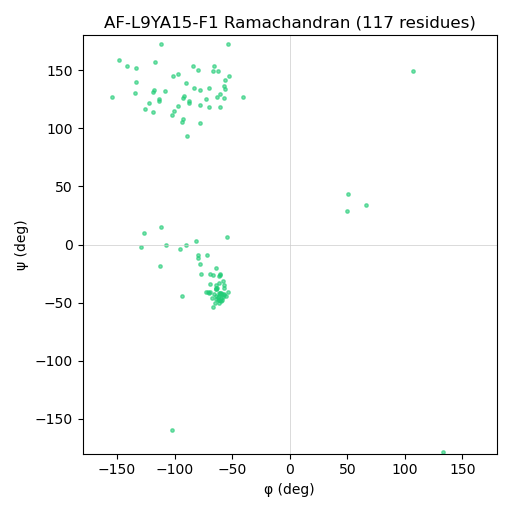2,68,82,42,79,42,80,43,78,36,62,49,58,62,79,90,47,64,101,62,81,77,51,68,72,55,50,54,51,52,51,51,52,41,49,54,53,40,51,56,52,34,52,56,23,54,78,68,66,31,59,53,50,69,49,78,48,80,40,56,56,54,56,51,51,46,48,50,31,63,77,65,72,48,79,61,48,75,44,53,29,49,65,98,81,60,85,73,100,81,71,64,23,72,54,44,52,46,35,66,75,67,38,97,44,57,66,50,71,40,77,74,76,70,78,81,130

Secondary structure (DSSP, 8-state):
-TTTT--EEEEEEE--TTS-SSPPPHHHHHHHHHHHHHHHHHHHHHHHHTT--EEEEEEES-HHHHHHHHHHHTT-S-EEEES--TT--STTS--HHHHHHHHH-SS-EEEEP------

Foldseek 3Di:
DVVPPDAAEAEDEAAPVVPPPDDDDPVVVVVSVVVQVVVQVVVCVVCVVVVHHYHYDYDYHDLLPCVQVVCVVVVPQEAEDEQADPPDDDQDHGHPSLVSNCVPHPHYYHYDYPDDPDD

Sequence (119 aa):
ASRLESSIHALYSIDTAPLDDERPTDDLLEALEQRGKEALDAVRGRGEDAGVSVSGSTVTGSPVREIPAYATENDVDLIVMGTHGRTGIGQWFLGSVTENVVRQADVPVFCVPVSAEHP